Protein AF-A0A8H8N1X3-F1 (afdb_monomer_lite)

Structure (mmCIF, N/CA/C/O backbone):
data_AF-A0A8H8N1X3-F1
#
_entry.id   AF-A0A8H8N1X3-F1
#
loop_
_atom_site.group_PDB
_atom_site.id
_atom_site.type_symbol
_atom_site.label_atom_id
_atom_site.label_alt_id
_atom_site.label_comp_id
_atom_site.label_asym_id
_atom_site.label_entity_id
_atom_site.label_seq_id
_atom_site.pdbx_PDB_ins_code
_atom_site.Cartn_x
_atom_site.Cartn_y
_atom_site.Cartn_z
_atom_site.occupancy
_atom_site.B_iso_or_equiv
_atom_site.auth_seq_id
_atom_site.auth_comp_id
_atom_site.auth_asym_id
_atom_site.auth_atom_id
_atom_site.pdbx_PDB_model_num
ATOM 1 N N . MET A 1 1 ? -6.965 -6.159 -9.187 1.00 85.31 1 MET A N 1
ATOM 2 C CA . MET A 1 1 ? -7.872 -7.084 -8.462 1.00 85.31 1 MET A CA 1
ATOM 3 C C . MET A 1 1 ? -7.354 -8.524 -8.298 1.00 85.31 1 MET A C 1
ATOM 5 O O . MET A 1 1 ? -7.964 -9.265 -7.550 1.00 85.31 1 MET A O 1
ATOM 9 N N . ARG A 1 2 ? -6.222 -8.938 -8.896 1.00 95.44 2 ARG A N 1
ATOM 10 C CA . ARG A 1 2 ? -5.630 -10.287 -8.705 1.00 95.44 2 ARG A CA 1
ATOM 11 C C . ARG A 1 2 ? -4.265 -10.268 -7.995 1.00 95.44 2 ARG A C 1
ATOM 13 O O . ARG A 1 2 ? -3.398 -11.076 -8.284 1.00 95.44 2 ARG A O 1
ATOM 20 N N . LEU A 1 3 ? -4.031 -9.255 -7.160 1.00 96.94 3 LEU A N 1
ATOM 21 C CA . LEU A 1 3 ? -2.698 -8.931 -6.640 1.00 96.94 3 LEU A CA 1
ATOM 22 C C . LEU A 1 3 ? -2.246 -9.828 -5.483 1.00 96.94 3 LEU A C 1
ATOM 24 O O . LEU A 1 3 ? -1.070 -10.157 -5.417 1.00 96.94 3 LEU A O 1
ATOM 28 N N . SER A 1 4 ? -3.172 -10.204 -4.596 1.00 95.94 4 SER A N 1
ATOM 29 C CA . SER A 1 4 ? -2.885 -10.775 -3.269 1.00 95.94 4 SER A CA 1
ATOM 30 C C . SER A 1 4 ? -1.801 -11.872 -3.207 1.00 95.94 4 SER A C 1
ATOM 32 O O . SER A 1 4 ? -0.979 -11.810 -2.288 1.00 95.94 4 SER A O 1
ATOM 34 N N . PRO A 1 5 ? -1.710 -12.825 -4.164 1.00 98.25 5 PRO A N 1
ATOM 35 C CA . PRO A 1 5 ? -0.693 -13.878 -4.107 1.00 98.25 5 PRO A CA 1
ATOM 36 C C . PRO A 1 5 ? 0.756 -13.370 -4.055 1.00 98.25 5 PRO A C 1
ATOM 38 O O . PRO A 1 5 ? 1.582 -13.970 -3.376 1.00 98.25 5 PRO A O 1
ATOM 41 N N . VAL A 1 6 ? 1.070 -12.256 -4.728 1.00 98.56 6 VAL A N 1
ATOM 42 C CA . VAL A 1 6 ? 2.442 -11.723 -4.805 1.00 98.56 6 VAL A CA 1
ATOM 43 C C . VAL A 1 6 ? 2.961 -11.251 -3.443 1.00 98.56 6 VAL A C 1
ATOM 45 O O . VAL A 1 6 ? 3.953 -11.815 -2.977 1.00 98.56 6 VAL A O 1
ATOM 48 N N . PRO A 1 7 ? 2.331 -10.272 -2.760 1.00 98.25 7 PRO A N 1
ATOM 49 C CA . PRO A 1 7 ? 2.792 -9.860 -1.442 1.00 98.25 7 PRO A CA 1
ATOM 50 C C . PRO A 1 7 ? 2.679 -10.996 -0.424 1.00 98.25 7 PRO A C 1
ATOM 52 O O . PRO A 1 7 ? 3.541 -11.087 0.434 1.00 98.25 7 PRO A O 1
ATOM 55 N N . ALA A 1 8 ? 1.689 -11.893 -0.518 1.00 98.31 8 ALA A N 1
ATOM 56 C CA . ALA A 1 8 ? 1.602 -13.038 0.393 1.00 98.31 8 ALA A CA 1
ATOM 57 C C 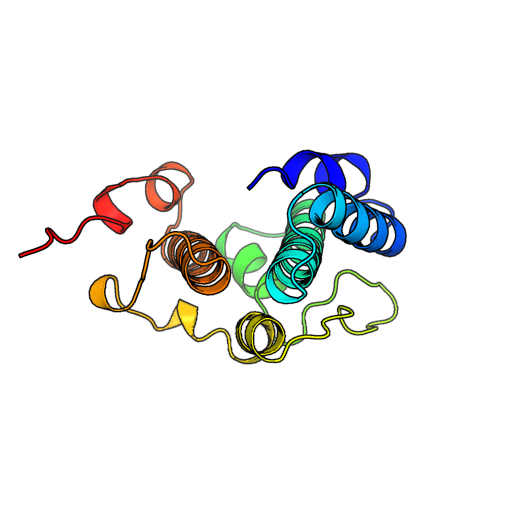. ALA A 1 8 ? 2.824 -13.970 0.299 1.00 98.31 8 ALA A C 1
ATOM 59 O O . ALA A 1 8 ? 3.335 -14.413 1.321 1.00 98.31 8 ALA A O 1
ATOM 60 N N . ALA A 1 9 ? 3.315 -14.245 -0.913 1.00 98.62 9 ALA A N 1
ATOM 61 C CA . ALA A 1 9 ? 4.462 -15.127 -1.124 1.00 98.62 9 ALA A CA 1
ATOM 62 C C . ALA A 1 9 ? 5.817 -14.437 -0.894 1.00 98.6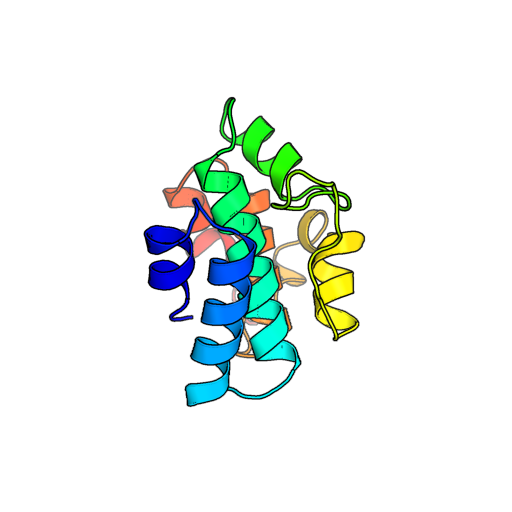2 9 ALA A C 1
ATOM 64 O O . ALA A 1 9 ? 6.792 -15.099 -0.545 1.00 98.62 9 ALA A O 1
ATOM 65 N N . LEU A 1 10 ? 5.897 -13.121 -1.119 1.00 98.69 10 LEU A N 1
ATOM 66 C CA . LEU A 1 10 ? 7.164 -12.385 -1.191 1.00 98.69 10 LEU A CA 1
ATOM 67 C C . LEU A 1 10 ? 7.323 -11.306 -0.110 1.00 98.69 10 LEU A C 1
ATOM 69 O O . LEU A 1 10 ? 8.246 -10.508 -0.196 1.00 98.69 10 LEU A O 1
ATOM 73 N N . HIS A 1 11 ? 6.476 -11.260 0.924 1.00 98.38 11 HIS A N 1
ATOM 74 C CA . HIS A 1 11 ? 6.519 -10.181 1.927 1.00 98.38 11 HIS A CA 1
ATOM 75 C C . HIS A 1 11 ? 7.837 -10.042 2.706 1.00 98.38 11 HIS A C 1
ATOM 77 O O . HIS A 1 11 ? 8.056 -9.013 3.342 1.00 98.38 11 HIS A O 1
ATOM 83 N N . GLN A 1 12 ? 8.694 -11.063 2.693 1.00 98.38 12 GLN A N 1
ATOM 84 C CA . GLN A 1 12 ? 10.026 -11.017 3.306 1.00 98.38 12 GLN A CA 1
ATOM 85 C C . GLN A 1 12 ? 11.067 -10.297 2.429 1.00 98.38 12 GLN A C 1
ATOM 87 O O . GLN A 1 12 ? 12.135 -9.951 2.918 1.00 98.38 12 GLN A O 1
ATOM 92 N N . ASP A 1 13 ? 10.759 -10.050 1.152 1.00 98.50 13 ASP A N 1
ATOM 93 C CA . ASP A 1 13 ? 11.610 -9.337 0.196 1.00 98.50 13 ASP A CA 1
ATOM 94 C C . ASP A 1 13 ? 10.781 -8.255 -0.528 1.00 98.50 13 ASP A C 1
ATOM 96 O O . ASP A 1 13 ? 10.200 -8.502 -1.594 1.00 98.50 13 ASP A O 1
ATOM 100 N N . PRO A 1 14 ? 10.680 -7.043 0.054 1.00 98.38 14 PRO A N 1
ATOM 101 C CA . PRO A 1 14 ? 9.837 -5.984 -0.489 1.00 98.38 14 PRO A CA 1
ATOM 102 C C . PRO A 1 14 ? 10.207 -5.548 -1.906 1.00 98.38 14 PRO A C 1
ATOM 104 O O . PRO A 1 14 ? 9.316 -5.231 -2.697 1.00 98.38 14 PRO A O 1
ATOM 107 N N . MET A 1 15 ? 11.501 -5.557 -2.239 1.00 98.25 15 MET A N 1
ATOM 108 C CA . MET A 1 15 ? 11.981 -5.182 -3.570 1.00 98.25 15 MET A CA 1
ATOM 109 C C . MET A 1 15 ? 11.472 -6.172 -4.610 1.00 98.25 15 MET A C 1
ATOM 111 O O . MET A 1 15 ? 10.809 -5.778 -5.574 1.00 98.25 15 MET A O 1
ATOM 115 N N . LYS A 1 16 ? 11.685 -7.469 -4.366 1.00 98.69 16 LYS A N 1
ATOM 116 C CA . LYS A 1 16 ? 11.216 -8.526 -5.263 1.00 98.69 16 LYS A CA 1
ATOM 117 C C . LYS A 1 16 ? 9.695 -8.571 -5.359 1.00 98.69 16 LYS A C 1
ATOM 119 O O . LYS A 1 16 ? 9.156 -8.795 -6.444 1.00 98.69 16 LYS A O 1
ATOM 124 N N . ALA A 1 17 ? 8.983 -8.348 -4.255 1.00 98.69 17 ALA A N 1
ATOM 125 C CA . ALA A 1 17 ? 7.523 -8.301 -4.248 1.00 98.69 17 ALA A CA 1
ATOM 126 C C . ALA A 1 17 ? 6.979 -7.164 -5.129 1.00 98.69 17 ALA A C 1
ATOM 128 O O . ALA A 1 17 ? 6.071 -7.390 -5.931 1.00 98.69 17 ALA A O 1
ATOM 129 N N . ILE A 1 18 ? 7.550 -5.961 -5.019 1.00 98.44 18 ILE A N 1
ATOM 130 C CA . ILE A 1 18 ? 7.158 -4.792 -5.820 1.00 98.44 18 ILE A CA 1
ATOM 131 C C . ILE A 1 18 ? 7.465 -5.003 -7.306 1.00 98.44 18 ILE A C 1
ATOM 133 O O . ILE A 1 18 ? 6.602 -4.745 -8.151 1.00 98.44 18 ILE A O 1
ATOM 137 N N . GLU A 1 19 ? 8.647 -5.526 -7.637 1.00 98.56 19 GLU A N 1
ATOM 138 C CA . GLU A 1 19 ? 9.009 -5.861 -9.019 1.00 98.56 19 GLU A CA 1
ATOM 139 C C . GLU A 1 19 ? 8.043 -6.901 -9.607 1.00 98.56 19 GLU A C 1
ATOM 141 O O . GLU A 1 19 ? 7.469 -6.702 -10.682 1.00 98.56 19 GLU A O 1
ATOM 146 N N . THR A 1 20 ? 7.777 -7.973 -8.858 1.00 98.75 20 THR A N 1
ATOM 147 C CA . THR A 1 20 ? 6.871 -9.050 -9.279 1.00 98.75 20 THR A CA 1
ATOM 148 C C . THR A 1 20 ? 5.440 -8.540 -9.464 1.00 98.75 20 THR A C 1
ATOM 150 O O . THR A 1 20 ? 4.780 -8.893 -10.442 1.00 98.75 20 THR A O 1
ATOM 153 N N . ALA A 1 21 ? 4.952 -7.667 -8.579 1.00 98.62 21 ALA A N 1
ATOM 154 C CA . ALA A 1 21 ? 3.624 -7.063 -8.689 1.00 98.62 21 ALA A CA 1
ATOM 155 C C . ALA A 1 21 ? 3.493 -6.187 -9.944 1.00 98.62 21 ALA A C 1
ATOM 157 O O . ALA A 1 21 ? 2.475 -6.247 -10.644 1.00 98.62 21 ALA A O 1
ATOM 158 N N . SER A 1 22 ? 4.539 -5.415 -10.256 1.00 98.56 22 SER A N 1
ATOM 159 C CA . SER A 1 22 ? 4.622 -4.608 -11.477 1.00 98.56 22 SER A CA 1
ATOM 160 C C . SER A 1 22 ? 4.541 -5.486 -12.727 1.00 98.56 22 SER A C 1
ATOM 162 O O . SER A 1 22 ? 3.705 -5.244 -13.604 1.00 98.56 22 SER A O 1
ATOM 164 N N . LEU A 1 23 ? 5.337 -6.560 -12.783 1.00 98.38 23 LEU A N 1
ATOM 165 C CA . LEU A 1 23 ? 5.314 -7.526 -13.886 1.00 98.38 23 LEU A CA 1
ATOM 166 C C . LEU A 1 23 ? 3.947 -8.215 -14.013 1.00 98.38 23 LEU A C 1
ATOM 168 O O . LEU A 1 23 ? 3.385 -8.257 -15.106 1.00 98.38 23 LEU A O 1
ATOM 172 N N . GLN A 1 24 ? 3.354 -8.669 -12.905 1.00 98.19 24 GLN A N 1
ATOM 173 C CA . GLN A 1 24 ? 2.034 -9.312 -12.895 1.00 98.19 24 GLN A CA 1
ATOM 174 C C . GLN A 1 24 ? 0.925 -8.395 -13.439 1.00 98.19 24 GLN A C 1
ATOM 176 O O . GLN A 1 24 ? 0.012 -8.857 -14.140 1.00 98.19 24 GLN A O 1
ATOM 181 N N . SER A 1 25 ? 0.967 -7.100 -13.104 1.00 98.31 25 SER A N 1
ATOM 182 C CA . SER A 1 25 ? 0.026 -6.120 -13.654 1.00 98.31 25 SER A CA 1
ATOM 183 C C . SER A 1 25 ? 0.160 -6.058 -15.172 1.00 98.31 25 SER A C 1
ATOM 185 O O . SER A 1 25 ? -0.831 -6.245 -15.884 1.00 98.31 25 SER A O 1
ATOM 187 N N . LYS A 1 26 ? 1.394 -5.892 -15.667 1.00 98.25 26 LYS A N 1
ATOM 188 C CA . LYS A 1 26 ? 1.707 -5.703 -17.092 1.00 98.25 26 LYS A CA 1
ATOM 189 C C . LYS A 1 26 ? 1.254 -6.849 -17.995 1.00 98.25 26 LYS A C 1
ATOM 191 O O . LYS A 1 26 ? 1.010 -6.592 -19.166 1.00 98.25 26 LYS A O 1
ATOM 196 N N . VAL A 1 27 ? 1.054 -8.061 -17.465 1.00 97.75 27 VAL A N 1
ATOM 197 C CA . VAL A 1 27 ? 0.537 -9.208 -18.240 1.00 97.75 27 VAL A CA 1
ATOM 198 C C . VAL A 1 27 ? -0.824 -8.921 -18.886 1.00 97.75 27 VAL A C 1
ATOM 200 O O . VAL A 1 27 ? -1.083 -9.402 -19.981 1.00 97.75 27 VAL A O 1
ATOM 203 N N . THR A 1 28 ? -1.706 -8.147 -18.239 1.00 97.00 28 THR A N 1
ATOM 204 C CA . THR A 1 28 ? -3.014 -7.803 -18.848 1.00 97.00 28 THR A CA 1
ATOM 205 C C . THR A 1 28 ? -3.426 -6.340 -18.690 1.00 97.00 28 THR A C 1
ATOM 207 O O . THR A 1 28 ? -4.354 -5.906 -19.356 1.00 97.00 28 THR A O 1
ATOM 210 N N . HIS A 1 29 ? -2.800 -5.590 -17.783 1.00 96.94 29 HIS A N 1
ATOM 211 C CA . HIS A 1 29 ? -3.080 -4.178 -17.523 1.00 96.94 29 HIS A CA 1
ATOM 212 C C . HIS A 1 29 ? -1.744 -3.436 -17.390 1.00 96.94 29 HIS A C 1
ATOM 214 O O . HIS A 1 29 ? -1.205 -3.262 -16.294 1.00 96.94 29 HIS A O 1
ATOM 220 N N . SER A 1 30 ? -1.187 -3.028 -18.528 1.00 97.56 30 SER A N 1
ATOM 221 C CA . SER A 1 30 ? 0.112 -2.348 -18.629 1.00 97.56 30 SER A CA 1
ATOM 222 C C . SER A 1 30 ? 0.049 -0.830 -18.430 1.00 97.56 30 SER A C 1
ATOM 224 O O . SER A 1 30 ? 1.092 -0.182 -18.432 1.00 97.56 30 SER A O 1
ATOM 226 N N . SER A 1 31 ? -1.145 -0.256 -18.232 1.00 98.12 31 SER A N 1
ATOM 227 C CA . SER A 1 31 ? -1.298 1.170 -17.917 1.00 98.12 31 SER A CA 1
ATOM 228 C C . SER A 1 31 ? -0.481 1.541 -16.668 1.00 98.12 31 SER A C 1
ATOM 230 O O . SER A 1 31 ? -0.597 0.835 -15.658 1.00 98.12 31 SER A O 1
ATOM 232 N N . PRO A 1 32 ? 0.276 2.658 -16.682 1.00 98.56 32 PRO A N 1
ATOM 233 C CA . PRO A 1 32 ? 1.060 3.108 -15.532 1.00 98.56 32 PRO A CA 1
ATOM 234 C C . PRO A 1 32 ? 0.250 3.201 -14.234 1.00 98.56 32 PRO A C 1
ATOM 236 O O . PRO A 1 32 ? 0.723 2.772 -13.188 1.00 98.56 32 PRO A O 1
ATOM 239 N N . LEU A 1 33 ? -1.009 3.652 -14.308 1.00 98.50 33 LEU A N 1
ATOM 240 C CA . LEU A 1 33 ? -1.897 3.745 -13.143 1.00 98.50 33 LEU A CA 1
ATOM 241 C C . LEU A 1 33 ? -2.189 2.371 -12.525 1.00 98.50 33 LEU A C 1
ATOM 243 O O . LEU A 1 33 ? -2.231 2.231 -11.306 1.00 98.50 33 LEU A O 1
ATOM 247 N N . CYS A 1 34 ? -2.384 1.344 -13.358 1.00 98.44 34 CYS A N 1
ATOM 248 C CA . CYS A 1 34 ? -2.642 -0.019 -12.886 1.00 98.44 34 CYS A CA 1
ATOM 249 C C . CYS A 1 34 ? -1.400 -0.638 -12.244 1.00 98.44 34 CYS A C 1
ATOM 251 O O . CYS A 1 34 ? -1.503 -1.289 -11.202 1.00 98.44 34 CYS A O 1
ATOM 253 N N . VAL A 1 35 ? -0.239 -0.411 -12.861 1.00 98.75 35 VAL A N 1
ATOM 254 C CA . VAL A 1 35 ? 1.055 -0.883 -12.363 1.00 98.75 35 VAL A CA 1
ATOM 255 C C . VAL A 1 35 ? 1.354 -0.251 -11.008 1.00 98.75 35 VAL A C 1
ATOM 257 O O . VAL A 1 35 ? 1.561 -0.973 -10.035 1.00 98.75 35 VAL A O 1
ATOM 260 N N . ASP A 1 36 ? 1.292 1.074 -10.915 1.00 98.81 36 ASP A N 1
ATOM 261 C CA . ASP A 1 36 ? 1.551 1.801 -9.674 1.00 98.81 36 ASP A CA 1
ATOM 262 C C . ASP A 1 36 ? 0.552 1.447 -8.570 1.00 98.81 36 ASP A C 1
ATOM 264 O O . ASP A 1 36 ? 0.947 1.277 -7.418 1.00 98.81 36 ASP A O 1
ATOM 268 N N . ALA A 1 37 ? -0.736 1.282 -8.894 1.00 98.62 37 ALA A N 1
ATOM 269 C CA . ALA A 1 37 ? -1.727 0.842 -7.914 1.00 98.62 37 ALA A CA 1
ATOM 270 C C . ALA A 1 37 ? -1.382 -0.548 -7.353 1.00 98.62 37 ALA A C 1
ATOM 272 O O . ALA A 1 37 ? -1.515 -0.777 -6.151 1.00 98.62 37 ALA A O 1
ATOM 273 N N . CYS A 1 38 ? -0.886 -1.465 -8.195 1.00 98.75 38 CYS A N 1
ATOM 274 C CA . CYS A 1 38 ? -0.399 -2.767 -7.738 1.00 98.75 38 CYS A CA 1
ATOM 275 C C . CYS A 1 38 ? 0.864 -2.641 -6.875 1.00 98.75 38 CYS A C 1
ATOM 277 O O . CYS A 1 38 ? 0.966 -3.326 -5.857 1.00 98.75 38 CYS A O 1
ATOM 279 N N . VAL A 1 39 ? 1.800 -1.760 -7.235 1.00 98.81 39 VAL A N 1
ATOM 280 C CA . VAL A 1 39 ? 3.014 -1.484 -6.448 1.00 98.81 39 VAL A CA 1
ATOM 281 C C . VAL A 1 39 ? 2.654 -0.943 -5.061 1.00 98.81 39 VAL A C 1
ATOM 283 O O . VAL A 1 39 ? 3.083 -1.509 -4.056 1.00 98.81 39 VAL A O 1
ATOM 286 N N . LEU A 1 40 ? 1.809 0.088 -4.983 1.00 98.81 40 LEU A N 1
ATOM 287 C CA . LEU A 1 40 ? 1.402 0.690 -3.712 1.00 98.81 40 LEU A CA 1
ATOM 288 C C . LEU A 1 40 ? 0.600 -0.287 -2.842 1.00 98.81 40 LEU A C 1
ATOM 290 O O . LEU A 1 40 ? 0.860 -0.409 -1.647 1.00 98.81 40 LEU A O 1
ATOM 294 N N . ALA A 1 41 ? -0.348 -1.024 -3.427 1.00 98.75 41 ALA A N 1
ATOM 295 C CA . ALA A 1 41 ? -1.107 -2.027 -2.684 1.00 98.75 41 ALA A CA 1
ATOM 296 C C . ALA A 1 41 ? -0.200 -3.147 -2.143 1.00 98.75 41 ALA A C 1
ATOM 298 O O . ALA A 1 41 ? -0.380 -3.577 -1.005 1.00 98.75 41 ALA A O 1
ATOM 299 N N . THR A 1 42 ? 0.812 -3.572 -2.907 1.00 98.88 42 THR A N 1
ATOM 300 C CA . THR A 1 42 ? 1.821 -4.545 -2.449 1.00 98.88 42 THR A CA 1
ATOM 301 C C . THR A 1 42 ? 2.600 -3.994 -1.262 1.00 98.88 42 THR A C 1
ATOM 303 O O . THR A 1 42 ? 2.701 -4.672 -0.242 1.00 98.88 42 THR A O 1
ATOM 306 N N . ALA A 1 43 ? 3.086 -2.752 -1.353 1.00 98.81 43 ALA A N 1
ATOM 307 C CA . ALA A 1 43 ? 3.807 -2.092 -0.269 1.00 98.81 43 ALA A CA 1
ATOM 308 C C . ALA A 1 43 ? 2.979 -2.038 1.027 1.00 98.81 43 ALA A C 1
ATOM 310 O O . ALA A 1 43 ? 3.473 -2.414 2.090 1.00 98.81 43 ALA A O 1
ATOM 311 N N . TYR A 1 44 ? 1.701 -1.652 0.944 1.00 98.81 44 TYR A N 1
ATOM 312 C CA . TYR A 1 44 ? 0.809 -1.656 2.107 1.00 98.81 44 TYR A CA 1
ATOM 313 C C . TYR A 1 44 ? 0.558 -3.059 2.659 1.00 98.81 44 TYR A C 1
ATOM 315 O O . TYR A 1 44 ? 0.599 -3.241 3.872 1.00 98.81 44 TYR A O 1
ATOM 323 N N . MET A 1 45 ? 0.324 -4.063 1.809 1.00 98.69 45 MET A N 1
ATOM 324 C CA . MET A 1 45 ? 0.119 -5.443 2.269 1.00 98.69 45 MET A CA 1
ATOM 325 C C . MET A 1 45 ? 1.348 -5.985 3.005 1.00 98.69 45 MET A C 1
ATOM 327 O O . MET A 1 45 ? 1.198 -6.575 4.070 1.00 98.69 45 MET A O 1
ATOM 331 N N . ILE A 1 46 ? 2.555 -5.723 2.492 1.00 98.75 46 ILE A N 1
ATOM 332 C CA . ILE A 1 46 ? 3.818 -6.037 3.180 1.00 98.75 46 ILE A CA 1
ATOM 333 C C . ILE A 1 46 ? 3.863 -5.354 4.544 1.00 98.75 46 ILE A C 1
ATOM 335 O O . ILE A 1 46 ? 4.113 -6.013 5.551 1.00 98.75 46 ILE A O 1
ATOM 339 N N . GLY A 1 47 ? 3.552 -4.057 4.586 1.00 98.44 47 GLY A N 1
ATOM 340 C CA . GLY A 1 47 ? 3.425 -3.310 5.831 1.00 98.44 47 GLY A CA 1
ATOM 341 C C . GLY A 1 47 ? 2.496 -3.999 6.828 1.00 98.44 47 GLY A C 1
ATOM 342 O O . GLY A 1 47 ? 2.886 -4.246 7.964 1.00 98.44 47 GLY A O 1
ATOM 343 N N . PHE A 1 48 ? 1.290 -4.380 6.400 1.00 98.25 48 PHE A N 1
ATOM 344 C CA . PHE A 1 48 ? 0.313 -5.058 7.254 1.00 98.25 48 PHE A CA 1
ATOM 345 C C . PHE A 1 48 ? 0.747 -6.455 7.715 1.00 98.25 48 PHE A C 1
ATOM 347 O O . PHE A 1 48 ? 0.402 -6.823 8.837 1.00 98.25 48 PHE A O 1
ATOM 354 N N . TYR A 1 49 ? 1.510 -7.211 6.917 1.00 98.06 49 TYR A N 1
ATOM 355 C CA . TYR A 1 49 ? 2.054 -8.509 7.341 1.00 98.06 49 TYR A CA 1
ATOM 356 C C . TYR A 1 49 ? 3.039 -8.389 8.507 1.00 98.06 49 TYR A C 1
ATOM 358 O O . TYR A 1 49 ? 3.108 -9.289 9.341 1.00 98.06 49 TYR A O 1
ATOM 366 N N . HIS A 1 50 ? 3.778 -7.280 8.582 1.00 97.81 50 HIS A N 1
ATOM 367 C CA . HIS A 1 50 ? 4.810 -7.060 9.601 1.00 97.81 50 HIS A CA 1
ATOM 368 C C . HIS A 1 50 ? 4.384 -6.086 10.711 1.00 97.81 50 HIS A C 1
ATOM 370 O O . HIS A 1 50 ? 5.091 -5.927 11.709 1.00 97.81 50 HIS A O 1
ATOM 376 N N . ALA A 1 51 ? 3.229 -5.431 10.563 1.00 97.19 51 ALA A N 1
ATOM 377 C CA . ALA A 1 51 ? 2.738 -4.442 11.512 1.00 97.19 51 ALA A CA 1
ATOM 378 C C . ALA A 1 51 ? 2.380 -5.071 12.866 1.00 97.19 51 ALA A C 1
ATOM 380 O O . ALA A 1 51 ? 1.682 -6.083 12.951 1.00 97.19 51 ALA A O 1
ATOM 381 N N . LYS A 1 52 ? 2.795 -4.403 13.943 1.00 96.62 52 LYS A N 1
ATOM 382 C CA . LYS A 1 52 ? 2.468 -4.761 15.329 1.00 96.62 52 LYS A CA 1
ATOM 383 C C . LYS A 1 52 ? 1.396 -3.822 15.887 1.00 96.62 52 LYS A C 1
ATOM 385 O O . LYS A 1 52 ? 1.183 -2.735 15.355 1.00 96.62 52 LYS A O 1
ATOM 390 N N . GLY A 1 53 ? 0.744 -4.243 16.967 1.00 96.81 53 GLY A N 1
ATOM 391 C CA . GLY A 1 53 ? -0.306 -3.470 17.632 1.00 96.81 53 GLY A CA 1
ATOM 392 C C . GLY A 1 53 ? -1.721 -3.851 17.197 1.00 96.81 53 GLY A C 1
ATOM 393 O O . GLY A 1 53 ? -1.941 -4.804 16.442 1.00 96.81 53 GLY A O 1
ATOM 394 N N . ASN A 1 54 ? -2.701 -3.112 17.706 1.00 95.62 54 ASN A N 1
ATOM 395 C CA . ASN A 1 54 ? -4.115 -3.340 17.417 1.00 95.62 54 ASN A CA 1
ATOM 396 C C . ASN A 1 54 ? -4.494 -2.896 15.987 1.00 95.62 54 ASN A C 1
ATOM 398 O O . ASN A 1 54 ? -3.706 -2.307 15.247 1.00 95.62 54 ASN A O 1
ATOM 402 N N . ALA A 1 55 ? -5.724 -3.186 15.554 1.00 92.50 55 ALA A N 1
ATOM 403 C CA . ALA A 1 55 ? -6.176 -2.864 14.197 1.00 92.50 55 ALA A CA 1
ATOM 404 C C . ALA A 1 55 ? -6.047 -1.370 13.840 1.00 92.50 55 ALA A C 1
ATOM 406 O O . ALA A 1 55 ? -5.671 -1.041 12.715 1.00 92.50 55 ALA A O 1
ATOM 407 N N . ARG A 1 56 ? -6.314 -0.465 14.788 1.00 94.62 56 ARG A N 1
ATOM 408 C CA . ARG A 1 56 ? -6.228 0.983 14.567 1.00 94.62 56 ARG A CA 1
ATOM 409 C C . ARG A 1 56 ? -4.781 1.442 14.416 1.00 94.62 56 ARG A C 1
ATOM 411 O O . ARG A 1 56 ? -4.486 2.156 13.462 1.00 94.62 56 ARG A O 1
ATOM 418 N N . GLU A 1 57 ? -3.900 0.998 15.306 1.00 97.38 57 GLU A N 1
ATOM 419 C CA . GLU A 1 57 ? -2.466 1.321 15.276 1.00 97.38 57 GLU A CA 1
ATOM 420 C C . GLU A 1 57 ? -1.827 0.861 13.966 1.00 97.38 57 GLU A C 1
ATOM 422 O O . GLU A 1 57 ? -1.166 1.645 13.287 1.00 97.38 57 GLU A O 1
ATOM 427 N N . ARG A 1 58 ? -2.116 -0.376 13.540 1.00 97.62 58 ARG A N 1
ATOM 428 C CA . ARG A 1 58 ? -1.620 -0.914 12.265 1.00 97.62 58 ARG A CA 1
ATOM 429 C C . ARG A 1 58 ? -2.099 -0.082 11.075 1.00 97.62 58 ARG A C 1
ATOM 431 O O . ARG A 1 58 ? -1.294 0.273 10.222 1.00 97.62 58 ARG A O 1
ATOM 438 N N . LYS A 1 59 ? -3.384 0.300 11.023 1.00 97.06 59 LYS A N 1
ATOM 439 C CA . LYS A 1 59 ? -3.898 1.185 9.958 1.00 97.06 59 LYS A CA 1
ATOM 440 C C . LYS A 1 59 ? -3.198 2.542 9.948 1.00 97.06 59 LYS A C 1
ATOM 442 O O . LYS A 1 59 ? -2.850 3.030 8.879 1.00 97.06 59 LYS A O 1
ATOM 447 N N . GLN A 1 60 ? -2.999 3.152 11.114 1.00 97.50 60 GLN A N 1
ATOM 448 C CA . GLN A 1 60 ? -2.337 4.453 11.230 1.00 97.50 60 GLN A CA 1
ATOM 449 C C . GLN A 1 60 ? -0.870 4.398 10.799 1.00 97.50 60 GLN A C 1
ATOM 451 O O . GLN A 1 60 ? -0.418 5.319 10.123 1.00 97.50 60 GLN A O 1
ATOM 456 N N . ALA A 1 61 ? -0.159 3.328 11.156 1.00 98.06 61 ALA A N 1
ATOM 457 C CA . ALA A 1 61 ? 1.237 3.129 10.786 1.00 98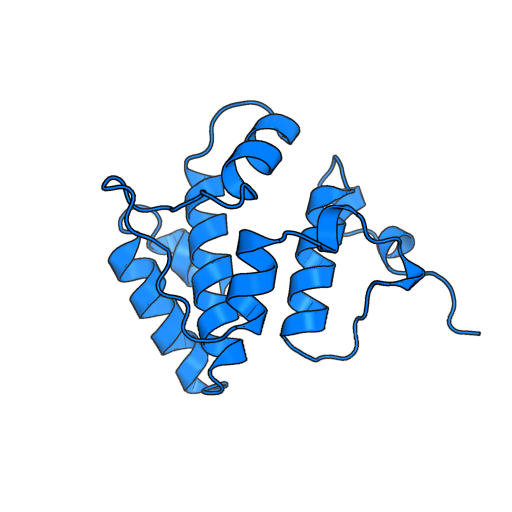.06 61 ALA A CA 1
ATOM 458 C C . ALA A 1 61 ? 1.406 2.895 9.278 1.00 98.06 61 ALA A C 1
ATOM 460 O O . ALA A 1 61 ? 2.216 3.562 8.643 1.00 98.06 61 ALA A O 1
ATOM 461 N N . ILE A 1 62 ? 0.623 1.982 8.694 1.00 98.44 62 ILE A N 1
ATOM 462 C CA . ILE A 1 62 ? 0.812 1.556 7.298 1.00 98.44 62 ILE A CA 1
ATOM 463 C C . ILE A 1 62 ? 0.227 2.550 6.297 1.00 98.44 62 ILE A C 1
ATOM 465 O O . ILE A 1 62 ? 0.796 2.775 5.236 1.00 98.44 62 ILE A O 1
ATOM 469 N N . LEU A 1 63 ? -0.891 3.196 6.630 1.00 98.19 63 LEU A N 1
ATOM 470 C CA . LEU A 1 63 ? -1.505 4.205 5.765 1.00 98.19 63 LEU A CA 1
ATOM 471 C C . LEU A 1 63 ? -0.948 5.611 6.040 1.00 98.19 63 LEU A C 1
ATOM 473 O O . LEU A 1 63 ? -1.611 6.609 5.751 1.00 98.19 63 LEU A O 1
ATOM 477 N N . ASN A 1 64 ? 0.237 5.713 6.644 1.00 97.00 64 ASN A N 1
ATOM 478 C CA . ASN A 1 64 ? 0.939 6.971 6.870 1.00 97.00 64 ASN A CA 1
ATOM 479 C C . ASN A 1 64 ? 1.573 7.491 5.556 1.00 97.00 64 ASN A C 1
ATOM 481 O O . ASN A 1 64 ? 2.123 6.686 4.809 1.00 97.00 64 ASN A O 1
ATOM 485 N N . PRO A 1 65 ? 1.563 8.811 5.280 1.00 97.06 65 PRO A N 1
ATOM 486 C CA . PRO A 1 65 ? 2.208 9.391 4.092 1.00 97.06 65 PRO A CA 1
ATOM 487 C C . PRO A 1 65 ? 3.717 9.146 3.939 1.00 97.06 65 PRO A C 1
ATOM 489 O O . PRO A 1 65 ? 4.250 9.337 2.852 1.00 97.06 65 PRO A O 1
ATOM 492 N N . LEU A 1 66 ? 4.408 8.788 5.023 1.00 96.88 66 LEU A N 1
ATOM 493 C CA . LEU A 1 66 ? 5.841 8.479 5.064 1.00 96.88 66 LEU A CA 1
ATOM 494 C C . LEU A 1 66 ? 6.111 6.971 5.123 1.00 96.88 66 LEU A C 1
ATOM 496 O O . LEU A 1 66 ? 7.262 6.558 5.252 1.00 96.88 66 LEU A O 1
ATOM 500 N N . PHE A 1 67 ? 5.068 6.138 5.095 1.00 98.44 67 PHE A N 1
ATOM 501 C CA . PHE A 1 67 ? 5.244 4.696 5.162 1.00 98.44 67 PHE A CA 1
ATOM 502 C C . PHE A 1 67 ? 5.989 4.179 3.926 1.00 98.44 67 PHE A C 1
ATOM 504 O O . PHE A 1 67 ? 5.603 4.439 2.789 1.00 98.44 67 PHE A O 1
ATOM 511 N N . THR A 1 68 ? 6.998 3.349 4.164 1.00 98.50 68 THR A N 1
ATOM 512 C CA . THR A 1 68 ? 7.658 2.542 3.142 1.00 98.50 68 THR A CA 1
ATOM 513 C C . THR A 1 68 ? 7.928 1.140 3.692 1.00 98.50 68 THR A C 1
ATOM 515 O O . THR A 1 68 ? 8.204 1.003 4.887 1.00 98.50 68 THR A O 1
ATOM 518 N N . PRO A 1 69 ? 7.841 0.079 2.866 1.00 98.06 69 PRO A N 1
ATOM 519 C CA . PRO A 1 69 ? 8.182 -1.270 3.298 1.00 98.06 69 PRO A CA 1
ATOM 520 C C . PRO A 1 69 ? 9.701 -1.524 3.320 1.00 98.06 69 PRO A C 1
ATOM 522 O O . PRO A 1 69 ? 10.117 -2.616 3.702 1.00 98.06 69 PRO A O 1
ATOM 525 N N . PHE A 1 70 ? 10.530 -0.568 2.884 1.00 98.19 70 PHE A N 1
ATOM 526 C CA . PHE A 1 70 ? 11.982 -0.733 2.805 1.00 98.19 70 PHE A CA 1
ATOM 527 C C . PHE A 1 70 ? 12.677 -0.307 4.101 1.00 98.19 70 PHE A C 1
ATOM 529 O O . PHE A 1 70 ? 12.434 0.777 4.630 1.00 98.19 70 PHE A O 1
ATOM 536 N N . ALA A 1 71 ? 13.572 -1.159 4.607 1.00 95.44 71 ALA A N 1
ATOM 537 C CA . ALA A 1 71 ? 14.273 -0.935 5.874 1.00 95.44 71 ALA A CA 1
ATOM 538 C C . ALA A 1 71 ? 15.229 0.272 5.849 1.00 95.44 71 ALA A C 1
ATOM 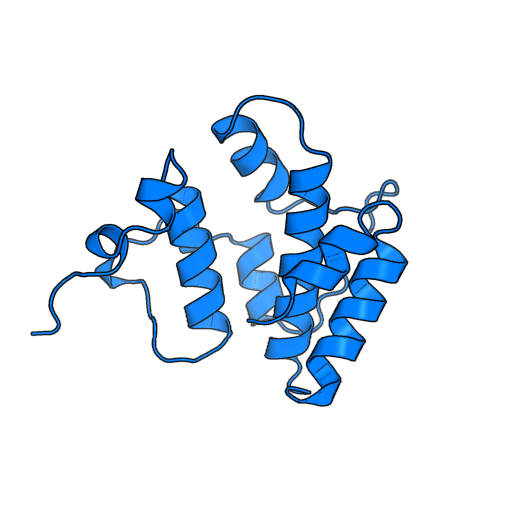540 O O . ALA A 1 71 ? 15.528 0.840 6.896 1.00 95.44 71 ALA A O 1
ATOM 541 N N . ASP A 1 72 ? 15.699 0.663 4.665 1.00 96.75 72 ASP A N 1
ATOM 542 C CA . ASP A 1 72 ? 16.571 1.818 4.440 1.00 96.75 72 ASP A CA 1
ATOM 543 C C . ASP A 1 72 ? 15.806 3.153 4.360 1.00 96.75 72 ASP A C 1
ATOM 545 O O . ASP A 1 72 ? 16.422 4.211 4.243 1.00 96.75 72 ASP A O 1
ATOM 549 N N . GLY A 1 73 ? 14.470 3.122 4.422 1.00 96.88 73 GLY A N 1
ATOM 550 C CA . GLY A 1 73 ? 13.630 4.311 4.301 1.00 96.88 73 GLY A CA 1
ATOM 551 C C . GLY A 1 73 ? 13.458 4.823 2.868 1.00 96.88 73 GLY A C 1
ATOM 552 O O . GLY A 1 73 ? 12.881 5.896 2.683 1.00 96.88 73 GLY A O 1
ATOM 553 N N . SER A 1 74 ? 13.915 4.083 1.852 1.00 97.69 74 SER A N 1
ATOM 554 C CA . SER A 1 74 ? 13.707 4.441 0.445 1.00 97.69 74 SER A CA 1
ATOM 555 C C . SER A 1 74 ? 12.212 4.609 0.130 1.00 97.69 74 SER A C 1
ATOM 557 O O . SER A 1 74 ? 11.380 3.902 0.700 1.00 97.69 74 SER A O 1
ATOM 559 N N . PRO A 1 75 ? 11.810 5.522 -0.771 1.00 97.88 75 PRO A N 1
ATOM 560 C CA . PRO A 1 75 ? 10.404 5.701 -1.122 1.00 97.88 75 PRO A CA 1
ATOM 561 C C . PRO A 1 75 ? 9.873 4.537 -1.971 1.00 97.88 75 PRO A C 1
ATOM 563 O O . PRO A 1 75 ? 10.612 3.883 -2.707 1.00 97.88 75 PRO A O 1
ATOM 566 N N . ILE A 1 76 ? 8.556 4.319 -1.935 1.00 98.50 76 ILE A N 1
ATOM 567 C CA . ILE A 1 76 ? 7.879 3.393 -2.854 1.00 98.50 76 ILE A CA 1
ATOM 568 C C . ILE A 1 76 ? 8.037 3.935 -4.294 1.00 98.50 76 ILE A C 1
ATOM 570 O O . ILE A 1 76 ? 7.726 5.108 -4.524 1.00 98.50 76 ILE A O 1
ATOM 574 N N . PRO A 1 77 ? 8.481 3.126 -5.279 1.00 98.00 77 PRO A N 1
ATOM 575 C CA . PRO A 1 77 ? 8.832 3.603 -6.622 1.00 98.00 77 PRO A CA 1
ATOM 576 C C . PRO A 1 77 ? 7.592 3.853 -7.502 1.00 98.00 77 PRO A C 1
ATOM 578 O O . PRO A 1 77 ? 7.328 3.126 -8.458 1.00 98.00 77 PRO A O 1
ATOM 581 N N . LEU A 1 78 ? 6.808 4.880 -7.166 1.00 98.56 78 LEU A N 1
ATOM 582 C CA . LEU A 1 78 ? 5.590 5.280 -7.880 1.00 98.56 78 LEU A CA 1
ATOM 583 C C . LEU A 1 78 ? 5.887 6.325 -8.963 1.00 98.56 78 LEU A C 1
ATOM 585 O O . LEU A 1 78 ? 6.495 7.368 -8.705 1.00 98.56 78 LEU A O 1
ATOM 589 N N . THR A 1 79 ? 5.386 6.088 -10.171 1.00 98.25 79 THR A N 1
ATOM 590 C CA . THR A 1 79 ? 5.672 6.889 -11.372 1.00 98.25 79 THR A CA 1
ATOM 591 C C . THR A 1 79 ? 4.567 7.893 -11.718 1.00 98.25 79 THR A C 1
ATOM 593 O O . THR A 1 79 ? 4.851 8.989 -12.206 1.00 98.25 79 THR A O 1
ATOM 596 N N . THR A 1 80 ? 3.325 7.586 -11.370 1.00 98.69 80 THR A N 1
ATOM 597 C CA . THR A 1 80 ? 2.108 8.361 -11.626 1.00 98.69 80 THR A CA 1
ATOM 598 C C . THR A 1 80 ? 1.785 9.306 -10.475 1.00 98.69 80 THR A C 1
ATOM 600 O O . THR A 1 80 ? 2.005 9.003 -9.299 1.00 98.69 80 THR A O 1
ATOM 603 N N . GLN A 1 81 ? 1.259 10.485 -10.807 1.00 98.38 81 GLN A N 1
ATOM 604 C CA . GLN A 1 81 ? 0.944 11.497 -9.801 1.00 98.38 81 GLN A CA 1
ATOM 605 C C . GLN A 1 81 ? -0.295 11.119 -8.988 1.00 98.38 81 GLN A C 1
ATOM 607 O O . GLN A 1 81 ? -0.370 11.414 -7.799 1.00 98.38 81 GLN A O 1
ATOM 612 N N . GLU A 1 82 ? -1.241 10.433 -9.615 1.00 98.38 82 GLU A N 1
ATOM 613 C CA . GLU A 1 82 ? -2.502 9.993 -9.039 1.00 98.38 82 GLU A CA 1
ATOM 614 C C . GLU A 1 82 ? -2.260 9.000 -7.901 1.00 98.38 82 GLU A C 1
ATOM 616 O O . GLU A 1 82 ? -2.748 9.201 -6.789 1.00 98.38 82 GLU A O 1
ATOM 621 N N . VAL A 1 83 ? -1.441 7.968 -8.133 1.00 98.62 83 VAL A N 1
ATOM 622 C CA . VAL A 1 83 ? -1.142 6.963 -7.102 1.00 98.62 83 VAL A CA 1
ATOM 623 C C . VAL A 1 83 ? -0.215 7.531 -6.025 1.00 98.62 83 VAL A C 1
ATOM 625 O O . VAL A 1 83 ? -0.426 7.256 -4.841 1.00 98.62 83 VAL A O 1
ATOM 628 N N . ARG A 1 84 ? 0.744 8.401 -6.387 1.00 98.50 84 ARG A N 1
ATOM 629 C CA . ARG A 1 84 ? 1.499 9.177 -5.386 1.00 98.50 84 ARG A CA 1
ATOM 630 C C . ARG A 1 84 ? 0.571 10.005 -4.503 1.00 98.50 84 ARG A C 1
ATOM 632 O O . ARG A 1 84 ? 0.759 10.010 -3.293 1.00 98.50 84 ARG A O 1
ATOM 639 N N . GLY A 1 85 ? -0.440 10.650 -5.083 1.00 98.19 85 GLY A N 1
ATOM 640 C CA . GLY A 1 85 ? -1.434 11.441 -4.358 1.00 98.19 85 GLY A CA 1
ATOM 641 C C . GLY A 1 85 ? -2.257 10.610 -3.372 1.00 98.19 85 GLY A C 1
ATOM 642 O O . GLY A 1 85 ? -2.470 11.051 -2.243 1.00 98.19 85 GLY A O 1
ATOM 643 N N . ILE A 1 86 ? -2.654 9.385 -3.742 1.00 98.31 86 ILE A N 1
ATOM 644 C CA . ILE A 1 86 ? -3.310 8.447 -2.811 1.00 98.31 86 ILE A CA 1
ATOM 645 C C . ILE A 1 86 ? -2.428 8.211 -1.578 1.00 98.31 86 ILE A C 1
ATOM 647 O O . ILE A 1 86 ? -2.925 8.253 -0.451 1.00 98.31 86 ILE A O 1
ATOM 651 N N . HIS A 1 87 ? -1.132 7.965 -1.784 1.00 98.44 87 HIS A N 1
ATOM 652 C CA . HIS A 1 87 ? -0.187 7.678 -0.707 1.00 98.44 87 HIS A CA 1
ATOM 653 C C . HIS A 1 87 ? 0.123 8.906 0.160 1.00 98.44 87 HIS A C 1
ATOM 655 O O . HIS A 1 87 ? -0.025 8.849 1.380 1.00 98.44 87 HIS A O 1
ATOM 661 N N . SER A 1 88 ? 0.504 10.024 -0.461 1.00 97.62 88 SER A N 1
ATOM 662 C CA . SER A 1 88 ? 1.015 11.200 0.248 1.00 97.62 88 SER A CA 1
ATOM 663 C C . SER A 1 88 ? -0.081 12.077 0.853 1.00 97.62 88 SER A C 1
ATOM 665 O O . SER A 1 88 ? 0.099 12.613 1.944 1.00 97.62 88 SER A O 1
ATOM 667 N N . LEU A 1 89 ? -1.226 12.224 0.179 1.00 97.25 89 LEU A N 1
ATOM 668 C CA . LEU A 1 89 ? -2.314 13.091 0.648 1.00 97.25 89 LEU A CA 1
ATOM 669 C C . LEU A 1 89 ? -3.341 12.325 1.483 1.00 97.25 89 LEU A C 1
ATOM 671 O O . LEU A 1 89 ? -3.933 12.884 2.404 1.00 97.25 89 LEU A O 1
ATOM 675 N N . GLY A 1 90 ? -3.589 11.052 1.156 1.00 96.06 90 GLY A N 1
ATOM 676 C CA . GLY A 1 90 ? -4.532 10.210 1.892 1.00 96.06 90 GLY A CA 1
ATOM 677 C C . GLY A 1 90 ? -5.962 10.762 1.946 1.00 96.06 90 GLY A C 1
ATOM 678 O O . GLY A 1 90 ? -6.657 10.542 2.938 1.00 96.06 90 GLY A O 1
ATOM 679 N N . LEU A 1 91 ? -6.412 11.483 0.906 1.00 95.88 91 LEU A N 1
ATOM 680 C CA . LEU A 1 91 ? -7.704 12.192 0.893 1.00 95.88 91 LEU A CA 1
ATOM 681 C C . LEU A 1 91 ? -8.905 11.275 1.170 1.00 95.88 91 LEU A C 1
ATOM 683 O O . LEU A 1 91 ? -9.890 11.715 1.764 1.00 95.88 91 LEU A O 1
ATOM 687 N N . TYR A 1 92 ? -8.808 9.991 0.809 1.00 95.94 92 TYR A N 1
ATOM 688 C CA . TYR A 1 92 ? -9.815 8.975 1.121 1.00 95.94 92 TYR A CA 1
ATOM 689 C C . TYR A 1 92 ? -10.142 8.898 2.624 1.00 95.94 92 TYR A C 1
ATOM 691 O O . TYR A 1 92 ? -11.248 8.530 2.983 1.00 95.94 92 TYR A O 1
ATOM 699 N N . LYS A 1 93 ? -9.252 9.294 3.540 1.00 96.75 93 LYS A N 1
ATOM 700 C CA . LYS A 1 93 ? -9.531 9.251 4.990 1.00 96.75 93 LYS A CA 1
ATOM 701 C C . LYS A 1 93 ? -10.666 10.190 5.413 1.00 96.75 93 LYS A C 1
ATOM 703 O O . LYS A 1 93 ? -11.421 9.877 6.343 1.00 96.75 93 LYS A O 1
ATOM 708 N N . ASN A 1 94 ? -10.799 11.313 4.708 1.00 95.69 94 ASN A N 1
ATOM 709 C CA . ASN A 1 94 ? -11.736 12.393 5.023 1.00 95.69 94 ASN A CA 1
ATOM 710 C C . ASN A 1 94 ? -13.015 12.349 4.178 1.00 95.69 94 ASN A C 1
ATOM 712 O O . ASN A 1 94 ? -13.945 13.095 4.463 1.00 95.69 94 ASN A O 1
ATOM 716 N N . ARG A 1 95 ? -13.086 11.470 3.172 1.00 93.25 95 ARG A N 1
ATOM 717 C CA . ARG A 1 95 ? -14.255 11.352 2.295 1.00 93.25 95 ARG A CA 1
ATOM 718 C C . ARG A 1 95 ? -15.491 10.839 3.027 1.00 93.25 95 ARG A C 1
ATOM 720 O O . ARG A 1 95 ? -15.404 10.010 3.947 1.00 93.25 95 ARG A O 1
ATOM 727 N N . THR A 1 96 ? -16.640 11.307 2.565 1.00 91.44 96 THR A N 1
ATOM 728 C CA . THR A 1 96 ? -17.956 10.740 2.855 1.00 91.44 96 THR A CA 1
ATOM 729 C C . THR A 1 96 ? -18.289 9.661 1.827 1.00 91.44 96 THR A C 1
ATOM 731 O O . THR A 1 96 ? -17.637 9.557 0.791 1.00 91.44 96 THR A O 1
ATOM 734 N N . VAL A 1 97 ? -19.305 8.845 2.099 1.00 88.00 97 VAL A N 1
ATOM 735 C CA . VAL A 1 97 ? -19.727 7.772 1.183 1.00 88.00 97 VAL A CA 1
ATOM 736 C C . VAL A 1 97 ? -20.169 8.307 -0.190 1.00 88.00 97 VAL A C 1
ATOM 738 O O . VAL A 1 97 ? -19.896 7.663 -1.196 1.00 88.00 97 VAL A O 1
ATOM 741 N N . SER A 1 98 ? -20.748 9.513 -0.273 1.00 88.88 98 SER A N 1
ATOM 742 C CA . SER A 1 98 ? -21.125 10.142 -1.551 1.00 88.88 98 SER A CA 1
ATOM 743 C C . SER A 1 98 ? -19.930 10.569 -2.411 1.00 88.88 98 SER A C 1
ATOM 745 O O . SER A 1 98 ? -20.082 10.739 -3.618 1.00 88.88 98 SER A O 1
ATOM 747 N N . ASP A 1 99 ? -18.739 10.718 -1.821 1.00 90.00 99 ASP A N 1
ATOM 748 C CA . ASP A 1 99 ? -17.508 11.064 -2.548 1.00 90.00 99 ASP A CA 1
ATOM 749 C C . ASP A 1 99 ? -16.797 9.827 -3.128 1.00 90.00 99 ASP A C 1
ATOM 751 O O . ASP A 1 99 ? -15.828 9.949 -3.888 1.00 90.00 99 ASP A O 1
ATOM 755 N N . VAL A 1 100 ? -17.215 8.622 -2.725 1.00 89.50 100 VAL A N 1
ATOM 756 C CA . VAL A 1 100 ? -16.573 7.363 -3.114 1.00 89.50 100 VAL A CA 1
ATOM 757 C C . VAL A 1 100 ? -17.174 6.860 -4.421 1.00 89.50 100 VAL A C 1
ATOM 759 O O . VAL A 1 100 ? -18.385 6.722 -4.562 1.00 89.50 100 VAL A O 1
ATOM 762 N N . ARG A 1 101 ? -16.308 6.559 -5.392 1.00 89.31 101 ARG A N 1
ATOM 763 C CA . ARG A 1 101 ? -16.703 6.076 -6.718 1.00 89.31 101 ARG A CA 1
ATOM 764 C C . ARG A 1 101 ? -16.300 4.619 -6.908 1.00 89.31 101 ARG A C 1
ATOM 766 O O . ARG A 1 101 ? -15.184 4.230 -6.582 1.00 89.31 101 ARG A O 1
ATOM 773 N N . THR A 1 102 ? -17.195 3.837 -7.501 1.00 86.81 102 THR A N 1
ATOM 774 C CA . THR A 1 102 ? -17.001 2.421 -7.858 1.00 86.81 102 THR A CA 1
ATOM 775 C C . THR A 1 102 ? -17.325 2.203 -9.341 1.00 86.81 102 THR A C 1
ATOM 777 O O . THR A 1 102 ? -18.125 1.356 -9.722 1.00 86.81 102 THR A O 1
ATOM 780 N N . ASP A 1 103 ? -16.714 3.022 -10.198 1.00 90.50 103 ASP A N 1
ATOM 781 C CA . ASP A 1 103 ? -16.967 3.121 -11.646 1.00 90.50 103 ASP A CA 1
ATOM 782 C C . ASP A 1 103 ? -16.089 2.191 -12.509 1.00 90.50 103 ASP A C 1
ATOM 784 O O . ASP A 1 103 ? -16.135 2.244 -13.735 1.00 90.50 103 ASP A O 1
ATOM 788 N N . GLY A 1 104 ? -15.278 1.335 -11.880 1.00 88.81 104 GLY A N 1
ATOM 789 C CA . GLY A 1 104 ? -14.337 0.445 -12.564 1.00 88.81 104 GLY A CA 1
ATOM 790 C C . GLY A 1 104 ? -12.997 1.096 -12.921 1.00 88.81 104 GLY A C 1
ATOM 791 O O . GLY A 1 104 ? -12.089 0.397 -13.375 1.00 88.81 104 GLY A O 1
ATOM 792 N N . PHE A 1 105 ? -12.814 2.397 -12.669 1.00 94.94 105 PHE A N 1
ATOM 793 C CA . PHE A 1 105 ? -11.512 3.042 -12.804 1.00 94.94 105 PHE A CA 1
ATOM 794 C C . PHE A 1 105 ? -10.596 2.651 -11.637 1.00 94.94 105 PHE A C 1
ATOM 796 O O . PHE A 1 105 ? -11.020 2.578 -10.480 1.00 94.94 105 PHE A O 1
ATOM 803 N N . VAL A 1 106 ? -9.316 2.388 -11.925 1.00 96.88 106 VAL A N 1
ATOM 804 C CA . VAL A 1 106 ? -8.374 1.841 -10.933 1.00 96.88 106 VAL A CA 1
ATOM 805 C C . VAL A 1 106 ? -8.160 2.773 -9.739 1.00 96.88 106 VAL A C 1
ATOM 807 O O . VAL A 1 106 ? -8.108 2.297 -8.608 1.00 96.88 106 VAL A O 1
ATOM 810 N N . ILE A 1 107 ? -8.102 4.087 -9.973 1.00 97.19 107 ILE A N 1
ATOM 811 C CA . ILE A 1 107 ? -7.931 5.087 -8.912 1.00 97.19 107 ILE A CA 1
ATOM 812 C C . ILE A 1 107 ? -9.173 5.124 -8.024 1.00 97.19 107 ILE A C 1
ATOM 814 O O . ILE A 1 107 ? -9.049 4.926 -6.818 1.00 97.19 107 ILE A O 1
ATOM 818 N N . SER A 1 108 ? -10.362 5.256 -8.623 1.00 95.50 108 SER A N 1
ATOM 819 C CA . SER A 1 108 ? -11.646 5.218 -7.910 1.00 95.50 108 SER A CA 1
ATOM 820 C C . SER A 1 108 ? -11.769 3.959 -7.045 1.00 95.50 108 SER A C 1
ATOM 822 O O . SER A 1 108 ? -12.031 4.037 -5.847 1.00 95.50 108 SER A O 1
ATOM 824 N N . THR A 1 109 ? -11.485 2.793 -7.632 1.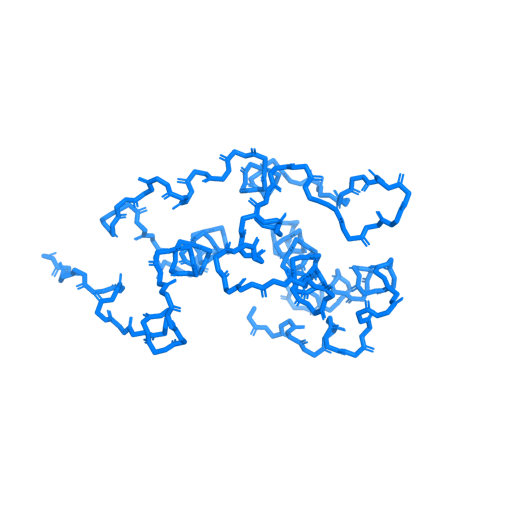00 95.50 109 THR A N 1
ATOM 825 C CA . THR A 1 109 ? -11.579 1.492 -6.955 1.00 95.50 109 THR A CA 1
ATOM 826 C C . THR A 1 109 ? -10.590 1.377 -5.796 1.00 95.50 109 THR A C 1
ATOM 828 O O . THR A 1 109 ? -10.937 0.869 -4.729 1.00 95.50 109 THR A O 1
ATOM 831 N N . PHE A 1 110 ? -9.353 1.842 -5.982 1.00 97.12 110 PHE A N 1
ATOM 832 C CA . PHE A 1 110 ? -8.336 1.756 -4.940 1.00 97.12 110 PHE A CA 1
ATOM 833 C C . PHE A 1 110 ? -8.628 2.718 -3.782 1.00 97.12 110 PHE A C 1
ATOM 835 O O . PHE A 1 110 ? -8.550 2.319 -2.620 1.00 97.12 110 PHE A O 1
ATOM 842 N N . GLU A 1 111 ? -9.043 3.952 -4.077 1.00 96.69 111 GLU A N 1
ATOM 843 C CA . GLU A 1 111 ? -9.481 4.905 -3.053 1.00 96.69 111 GLU A CA 1
ATOM 844 C C . GLU A 1 111 ? -10.700 4.397 -2.280 1.00 96.69 111 GLU A C 1
ATOM 846 O O . GLU A 1 111 ? -10.732 4.539 -1.060 1.00 96.69 111 GLU A O 1
ATOM 851 N N . ALA A 1 112 ? -11.669 3.768 -2.952 1.00 95.50 112 ALA A N 1
ATOM 852 C CA . ALA A 1 112 ? -12.833 3.166 -2.305 1.00 95.50 112 ALA A CA 1
ATOM 853 C C . ALA A 1 112 ? -12.435 2.055 -1.322 1.00 95.50 112 ALA A C 1
ATOM 855 O O . ALA A 1 112 ? -12.909 2.033 -0.186 1.00 95.50 112 ALA A O 1
ATOM 856 N N . ALA A 1 113 ? -11.517 1.170 -1.721 1.00 95.94 113 ALA A N 1
ATOM 857 C CA . ALA A 1 113 ? -11.015 0.107 -0.852 1.00 95.94 113 ALA A CA 1
ATOM 858 C C . ALA A 1 113 ? -10.271 0.664 0.376 1.00 95.94 113 ALA A 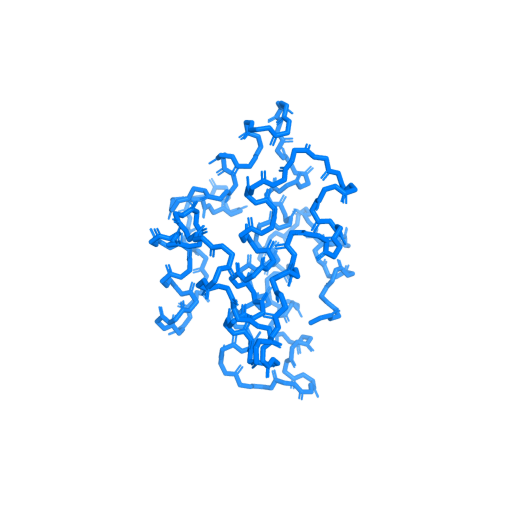C 1
ATOM 860 O O . ALA A 1 113 ? -10.483 0.202 1.498 1.00 95.94 113 ALA A O 1
ATOM 861 N N . LEU A 1 114 ? -9.429 1.685 0.184 1.00 97.31 114 LEU A N 1
ATOM 862 C CA . LEU A 1 114 ? -8.715 2.347 1.281 1.00 97.31 114 LEU A CA 1
ATOM 863 C C . LEU A 1 114 ? -9.658 3.135 2.197 1.00 97.31 114 LEU A C 1
ATOM 865 O O . LEU A 1 114 ? -9.472 3.127 3.413 1.00 97.31 114 LEU A O 1
ATOM 869 N N . TRP A 1 115 ? -10.684 3.782 1.638 1.00 97.06 115 TRP A N 1
ATOM 870 C CA . TRP A 1 115 ? -11.743 4.440 2.400 1.00 97.06 115 TRP A CA 1
ATOM 871 C C . TRP A 1 115 ? -12.482 3.437 3.288 1.00 97.06 115 TRP A C 1
ATOM 873 O O . TRP A 1 115 ? -12.571 3.656 4.496 1.00 97.06 115 TRP A O 1
ATOM 883 N N . ALA A 1 116 ? -12.930 2.312 2.721 1.00 95.56 116 ALA A N 1
ATOM 884 C CA . ALA A 1 116 ? -13.635 1.271 3.465 1.00 95.56 116 ALA A CA 1
ATOM 885 C C . ALA A 1 116 ? -12.758 0.716 4.595 1.00 95.56 116 ALA A C 1
ATOM 887 O O . ALA A 1 116 ? -13.186 0.688 5.748 1.00 95.56 116 ALA A O 1
ATOM 888 N N . LEU A 1 117 ? -11.493 0.385 4.297 1.00 96.12 117 LEU A N 1
ATOM 889 C CA . LEU A 1 117 ? -10.512 -0.062 5.291 1.00 96.12 117 LEU A CA 1
ATOM 890 C C . LEU A 1 117 ? -10.297 0.974 6.405 1.00 96.12 117 LEU A C 1
ATOM 892 O O . LEU A 1 117 ? -10.172 0.621 7.581 1.00 96.12 117 LEU A O 1
ATOM 896 N N . TRP A 1 118 ? -10.233 2.260 6.054 1.00 96.62 118 TRP A N 1
ATOM 897 C CA . TRP A 1 118 ? -10.024 3.331 7.023 1.00 96.62 118 TRP A CA 1
ATOM 898 C C . TRP A 1 118 ? -11.222 3.495 7.961 1.00 96.62 118 TRP A C 1
ATOM 900 O O . TRP A 1 118 ? -11.018 3.551 9.178 1.00 96.62 118 TRP A O 1
ATOM 910 N N . LYS A 1 119 ? -12.443 3.532 7.411 1.00 94.25 119 LYS A N 1
ATOM 911 C CA . LYS A 1 119 ? -13.691 3.760 8.157 1.00 94.25 119 LYS A CA 1
ATOM 912 C C . LYS A 1 119 ? -14.143 2.546 8.969 1.00 94.25 119 LYS A C 1
ATOM 914 O O . LYS A 1 119 ? -14.609 2.735 10.086 1.00 94.25 119 LYS A O 1
ATOM 919 N N . GLY A 1 120 ? -13.986 1.334 8.439 1.00 92.06 120 GLY A N 1
ATOM 920 C CA . GLY A 1 120 ? -14.391 0.101 9.116 1.00 92.06 120 GLY A CA 1
ATOM 921 C C . GLY A 1 120 ? -13.438 -0.303 10.243 1.00 92.06 120 GLY A C 1
ATOM 922 O O . GLY A 1 120 ? -12.228 -0.062 10.188 1.00 92.06 120 GLY A O 1
ATOM 923 N N . SER A 1 121 ? -13.980 -0.923 11.282 1.00 90.25 121 SER A N 1
ATOM 924 C CA . SER A 1 121 ? -13.254 -1.437 12.448 1.00 90.25 121 SER A CA 1
ATOM 925 C C . SER A 1 121 ? -13.124 -2.962 12.449 1.00 90.25 121 SER A C 1
ATOM 927 O O . SER A 1 121 ? -12.178 -3.489 13.038 1.00 90.25 121 SER A O 1
ATOM 929 N N . THR A 1 122 ? -14.007 -3.653 11.725 1.00 91.06 122 THR A N 1
ATOM 930 C CA . THR A 1 122 ? -14.015 -5.112 11.552 1.00 91.06 122 THR A CA 1
ATOM 931 C C . THR A 1 122 ? -13.932 -5.504 10.078 1.00 91.06 122 THR A C 1
ATOM 933 O O . THR A 1 122 ? -14.099 -4.674 9.182 1.00 91.06 122 THR A O 1
ATOM 936 N N . PHE A 1 123 ? -13.664 -6.781 9.806 1.00 90.75 123 PHE A N 1
ATOM 937 C CA . PHE A 1 123 ? -13.650 -7.299 8.438 1.00 90.75 123 PHE A CA 1
ATOM 938 C C . PHE A 1 123 ? -15.043 -7.216 7.795 1.00 90.75 123 PHE A C 1
ATOM 940 O O . PHE A 1 123 ? -15.180 -6.820 6.636 1.00 90.75 123 PHE A O 1
ATOM 947 N N . GLU A 1 124 ? -16.078 -7.535 8.568 1.00 92.69 124 GLU A N 1
ATOM 948 C CA . GLU A 1 124 ? -17.480 -7.496 8.164 1.00 92.69 124 GLU A CA 1
ATOM 949 C C . GLU A 1 124 ? -17.904 -6.077 7.792 1.00 92.69 124 GLU A C 1
ATOM 951 O O . GLU A 1 124 ? -18.540 -5.888 6.763 1.00 92.69 124 GLU A O 1
ATOM 956 N N . GLU A 1 125 ? -17.507 -5.063 8.568 1.00 90.44 125 GLU A N 1
ATOM 957 C CA . GLU A 1 125 ? -17.780 -3.665 8.225 1.00 90.44 125 GLU A CA 1
ATOM 958 C C . GLU A 1 125 ? -17.092 -3.283 6.912 1.00 90.44 125 GLU A C 1
ATOM 960 O O . GLU A 1 125 ? -17.750 -2.821 5.987 1.00 90.44 125 GLU A O 1
ATOM 965 N N . VAL A 1 126 ? -15.787 -3.539 6.782 1.00 90.94 126 VAL A N 1
ATOM 966 C CA . VAL A 1 126 ? -15.007 -3.163 5.586 1.00 90.94 126 VAL A CA 1
ATOM 967 C C . VAL A 1 126 ? -15.551 -3.806 4.304 1.00 90.94 126 VAL A C 1
ATOM 969 O O . VAL A 1 126 ? -15.446 -3.216 3.229 1.00 90.94 126 VAL A O 1
ATOM 972 N N . THR A 1 127 ? -16.126 -5.005 4.404 1.00 87.25 127 THR A N 1
ATOM 973 C CA . THR A 1 127 ? -16.682 -5.753 3.265 1.00 87.25 127 THR A CA 1
ATOM 974 C C . THR A 1 127 ? -18.188 -5.569 3.084 1.00 87.25 127 THR A C 1
ATOM 976 O O . THR A 1 127 ? -18.734 -5.991 2.063 1.00 87.25 127 THR A O 1
ATOM 979 N N . SER A 1 128 ? -18.866 -4.927 4.040 1.00 81.94 128 SER A N 1
ATOM 980 C CA . SER A 1 128 ? -20.313 -4.769 4.008 1.00 81.94 128 SER A CA 1
ATOM 981 C C . SER A 1 128 ? -20.740 -3.839 2.873 1.00 81.94 128 SER A C 1
ATOM 983 O O . SER A 1 128 ? -20.239 -2.714 2.758 1.00 81.94 128 SER A O 1
ATOM 985 N N . PRO A 1 129 ? -21.748 -4.235 2.080 1.00 64.44 129 PRO A N 1
ATOM 986 C CA . PRO A 1 129 ? -22.306 -3.365 1.058 1.00 64.44 129 PRO A CA 1
ATOM 987 C C . PRO A 1 129 ? -22.962 -2.114 1.665 1.00 64.44 129 PRO A C 1
ATOM 989 O O . PRO A 1 129 ? -23.093 -1.117 0.969 1.00 64.44 129 PRO A O 1
ATOM 992 N N . HIS A 1 130 ? -23.306 -2.093 2.958 1.00 60.78 130 HIS A N 1
ATOM 993 C CA . HIS A 1 130 ? -23.898 -0.917 3.611 1.00 60.78 130 HIS A CA 1
ATOM 994 C C . HIS A 1 130 ? -22.936 0.274 3.751 1.00 60.78 130 HIS A C 1
ATOM 996 O O . HIS A 1 130 ? -23.393 1.411 3.805 1.00 60.78 130 HIS A O 1
ATOM 1002 N N . LEU A 1 131 ? -21.617 0.048 3.742 1.00 57.06 131 LEU A N 1
ATOM 1003 C CA . LEU A 1 131 ? -20.628 1.129 3.628 1.00 57.06 131 LEU A CA 1
ATOM 1004 C C . LEU A 1 131 ? -20.503 1.642 2.178 1.00 57.06 131 LEU A C 1
ATOM 1006 O O . LEU A 1 131 ? -20.069 2.769 1.970 1.00 57.06 131 LEU A O 1
ATOM 1010 N N . ALA A 1 132 ? -20.930 0.856 1.184 1.00 49.16 132 ALA A N 1
ATOM 1011 C CA . ALA A 1 132 ? -20.839 1.162 -0.247 1.00 49.16 132 ALA A CA 1
ATOM 1012 C C . ALA A 1 132 ? -22.184 1.533 -0.916 1.00 49.16 132 ALA A C 1
ATOM 1014 O O . ALA A 1 132 ? -22.198 1.874 -2.098 1.00 49.16 132 ALA A O 1
ATOM 1015 N N . LEU A 1 133 ? -23.310 1.472 -0.195 1.00 45.62 133 LEU A N 1
ATOM 1016 C CA . LEU A 1 133 ? -24.656 1.707 -0.726 1.00 45.62 133 LEU A CA 1
ATOM 1017 C C . LEU A 1 133 ? -25.304 2.936 -0.073 1.00 45.62 133 LEU A C 1
ATOM 1019 O O . LEU A 1 133 ? -26.045 2.823 0.901 1.00 45.62 133 LEU A O 1
ATOM 1023 N N . ILE A 1 134 ? -25.093 4.107 -0.677 1.00 40.94 134 ILE A N 1
ATOM 1024 C CA . ILE A 1 134 ? -26.180 5.087 -0.811 1.00 40.94 134 ILE A CA 1
ATOM 1025 C C . ILE A 1 134 ? -26.903 4.750 -2.126 1.00 40.94 134 ILE A C 1
ATOM 1027 O O . ILE A 1 134 ? -26.223 4.457 -3.115 1.00 40.94 134 ILE A O 1
ATOM 1031 N N . PRO A 1 135 ? -28.251 4.746 -2.173 1.00 38.78 135 PRO A N 1
ATOM 1032 C CA . PRO A 1 135 ? -28.984 4.434 -3.391 1.00 38.78 135 PRO A CA 1
ATOM 1033 C C . PRO A 1 135 ? -28.618 5.457 -4.466 1.00 38.78 135 PRO A C 1
ATOM 1035 O O . PRO A 1 135 ? -28.631 6.660 -4.208 1.00 38.78 135 PRO A O 1
ATOM 1038 N N . LYS A 1 136 ? -28.309 4.987 -5.677 1.00 41.44 136 LYS A N 1
ATOM 1039 C CA . LYS A 1 136 ? -28.376 5.856 -6.852 1.00 41.44 136 LYS A CA 1
ATOM 1040 C C . LYS A 1 136 ? -29.825 6.348 -6.949 1.00 41.44 136 LYS A C 1
ATOM 1042 O O . LYS A 1 136 ? -30.718 5.517 -7.112 1.00 41.44 136 LYS A O 1
ATOM 1047 N N . LEU A 1 137 ? -30.033 7.651 -6.753 1.00 37.44 137 LEU A N 1
ATOM 1048 C CA . LEU A 1 137 ? -31.234 8.345 -7.222 1.00 37.44 137 LEU A CA 1
ATOM 1049 C C . LEU A 1 137 ? -31.280 8.283 -8.752 1.00 37.44 137 LEU A C 1
ATOM 1051 O O . LEU A 1 137 ? -30.189 8.377 -9.366 1.00 37.44 137 LEU A O 1
#

Foldseek 3Di:
DPQPVLLVVQLVPLVNSLVVQLVVCCVPHNPLLSSLLSQLVSQLSSQLVPDDDALLNSLCQSLALQDGSDPVSDDRPRDDPLSNCCRNVVVLLVDALVVQDDPPDSSSVSSLLNNLSNPDPDPCSSPPCVSNDDDDD

pLDDT: mean 93.17, std 12.53, range [37.44, 98.88]

Sequence (137 aa):
MRLSPVPAALHQDPMKAIETASLQSKVTHSSPLCVDACVLATAYMIGFYHAKGNARERKQAILNPLFTPFADGSPIPLTTQEVRGIHSLGLYKNRTVSDVRTDGFVISTFEAALWALWKGSTFEEVTSPHLALIPKL

Secondary structure (DSSP, 8-state):
---THHHHHHTT-HHHHHHHHHHHHHTT---HHHHHHHHHHHHHHHHHHH--S-HHHHHHHHTSTT--S-TT-PPP----HHHHHHHHH-GGGT--GGG---SS-HHHHHHHHHHHHHH-SSHHHHH-HHHH-----

Radius of gyration: 14.73 Å; chains: 1; bounding box: 48×28×36 Å